Protein AF-J2X2H7-F1 (afdb_monomer)

Mean predicted aligned error: 9.41 Å

Sequence (103 aa):
MRLINRHPDRPSRLLLVILPFALVLFAYFMGSAERLADNPNDKLLPSAVQMTDAVKRLAFVADTRTGEYLLWQDSASSLRRLAIGLGISALAGLCLGMAAGTL

Radius of gyration: 24.83 Å; Cα contacts (8 Å, |Δi|>4): 41; chains: 1; bounding box: 60×42×56 Å

Foldseek 3Di:
DDPVPDDDDPVRVVCVVCVVVVVVVVVLVVVLVVVCVVPVPDPPRHDPVRVVVVCCCQAPNQDPVPRHRNVVVVVVVVVVVVCVVVVVVVVVCVVVCVVVVVD

Nearest PDB structures (foldseek):
  7aor-assembly1_u  TM=3.509E-01  e=9.755E+00  Trypanosoma cruzi strain CL Brener

Secondary structure (DSSP, 8-state):
--GGG-PPPHHHHHHHHHHHHHHHHHHHHHHHHHHHHH-TT-SSS--HHHHHHHHHHHHHS--TTT---HHHHHHHHHHHHHHHHHHHHHHHHHHHHHHHT--

pLDDT: mean 86.58, std 8.46, range [52.28, 97.75]

Solvent-accessible surface area (backbone atoms only — not comparable to full-atom values): 5942 Å² total; per-residue (Å²): 132,67,76,90,78,60,80,66,52,78,68,57,43,52,49,63,67,47,44,63,57,51,51,52,52,51,53,48,54,53,56,19,52,56,49,38,72,78,33,81,82,49,79,88,52,56,49,74,65,58,50,53,53,52,48,45,50,35,60,74,35,55,38,94,89,77,63,45,37,55,47,59,51,53,50,51,53,51,50,51,53,50,51,50,53,50,48,52,52,51,51,51,50,50,55,50,29,48,74,69,67,80,95

Structure (mmCIF, N/CA/C/O backbone):
data_AF-J2X2H7-F1
#
_entry.id   AF-J2X2H7-F1
#
loop_
_atom_site.group_PDB
_atom_site.id
_atom_site.type_symbol
_atom_site.label_atom_id
_atom_site.label_alt_id
_atom_site.label_comp_id
_atom_site.label_asym_id
_atom_site.label_entity_id
_atom_site.label_seq_id
_atom_site.pdbx_PDB_ins_code
_atom_site.Cartn_x
_atom_site.Cartn_y
_atom_site.Cartn_z
_atom_site.occupancy
_atom_site.B_iso_or_equiv
_atom_site.auth_seq_id
_atom_site.auth_comp_id
_atom_site.auth_asym_id
_atom_site.auth_atom_id
_atom_site.pdbx_PDB_model_num
ATOM 1 N N . MET A 1 1 ? 38.590 17.987 -12.689 1.00 52.28 1 MET A N 1
ATOM 2 C CA . MET A 1 1 ? 37.528 18.591 -11.845 1.00 52.28 1 MET A CA 1
ATOM 3 C C . MET A 1 1 ? 36.753 17.465 -11.162 1.00 52.28 1 MET A C 1
ATOM 5 O O . MET A 1 1 ? 36.420 16.508 -11.845 1.00 52.28 1 MET A O 1
A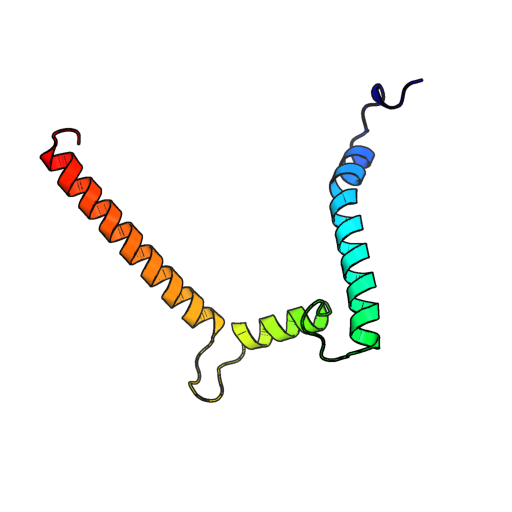TOM 9 N N . ARG A 1 2 ? 36.545 17.504 -9.834 1.00 71.38 2 ARG A N 1
ATOM 10 C CA . ARG A 1 2 ? 35.924 16.396 -9.070 1.00 71.38 2 ARG A CA 1
ATOM 11 C C . ARG A 1 2 ? 34.407 16.370 -9.308 1.00 71.38 2 ARG A C 1
ATOM 13 O O . ARG A 1 2 ? 33.775 17.418 -9.213 1.00 71.38 2 ARG A O 1
ATOM 20 N N . LEU A 1 3 ? 33.835 15.185 -9.552 1.00 68.31 3 LEU A N 1
ATOM 21 C CA . LEU A 1 3 ? 32.391 14.985 -9.787 1.00 68.31 3 LEU A CA 1
ATOM 22 C C . LEU A 1 3 ? 31.526 15.548 -8.641 1.00 68.31 3 LEU A C 1
ATOM 24 O O . LEU A 1 3 ? 30.425 16.029 -8.865 1.00 68.31 3 LEU A O 1
ATOM 28 N N . ILE A 1 4 ? 32.083 15.566 -7.427 1.00 73.81 4 ILE A N 1
ATOM 29 C CA . ILE A 1 4 ? 31.433 16.041 -6.201 1.00 73.81 4 ILE A CA 1
ATOM 30 C C . ILE A 1 4 ? 31.150 17.553 -6.171 1.00 73.81 4 ILE A C 1
ATOM 32 O O . ILE A 1 4 ? 30.286 17.987 -5.421 1.00 73.81 4 ILE A O 1
ATOM 36 N N . ASN A 1 5 ? 31.835 18.351 -7.003 1.00 75.00 5 ASN A N 1
ATOM 37 C CA . ASN A 1 5 ? 31.631 19.805 -7.086 1.00 75.00 5 ASN A CA 1
ATOM 38 C C . ASN A 1 5 ? 30.649 20.205 -8.201 1.00 75.00 5 ASN A C 1
ATOM 40 O O . ASN A 1 5 ? 30.493 21.393 -8.486 1.00 75.00 5 ASN A O 1
ATOM 44 N N . ARG A 1 6 ? 30.026 19.238 -8.890 1.00 75.50 6 ARG A N 1
ATOM 45 C CA . ARG A 1 6 ? 29.090 19.517 -9.980 1.00 75.50 6 ARG A CA 1
ATOM 46 C C . ARG A 1 6 ? 27.665 19.419 -9.456 1.00 75.50 6 ARG A C 1
ATOM 48 O O . ARG A 1 6 ? 27.171 18.331 -9.181 1.00 75.50 6 ARG A O 1
ATOM 55 N N . HIS A 1 7 ? 27.006 20.565 -9.327 1.00 74.44 7 HIS A N 1
ATOM 56 C CA . HIS A 1 7 ? 25.585 20.594 -9.015 1.00 74.44 7 HIS A CA 1
ATOM 57 C C . HIS A 1 7 ? 24.782 20.193 -10.256 1.00 74.44 7 HIS A C 1
ATOM 59 O O . HIS A 1 7 ? 24.963 20.814 -11.306 1.00 74.44 7 HIS A O 1
ATOM 65 N N . PRO A 1 8 ? 23.923 19.165 -10.159 1.00 73.50 8 PRO A N 1
ATOM 66 C CA . PRO A 1 8 ? 23.072 18.781 -11.266 1.00 73.50 8 PRO A CA 1
ATOM 67 C C . PRO A 1 8 ? 22.063 19.900 -11.551 1.00 73.50 8 PRO A C 1
ATOM 69 O O . PRO A 1 8 ? 21.345 20.375 -10.666 1.00 73.50 8 PRO A O 1
ATOM 72 N N . ASP A 1 9 ? 22.037 20.332 -12.804 1.00 81.12 9 ASP A N 1
ATOM 73 C CA . ASP A 1 9 ? 20.979 21.124 -13.415 1.00 81.12 9 ASP A CA 1
ATOM 74 C C . ASP A 1 9 ? 19.595 20.459 -13.231 1.00 81.12 9 ASP A C 1
ATOM 76 O O . ASP A 1 9 ? 19.470 19.272 -12.929 1.00 81.12 9 ASP A O 1
ATOM 80 N N . ARG A 1 10 ? 18.510 21.237 -13.361 1.00 80.00 10 ARG A N 1
ATOM 81 C CA . ARG A 1 10 ? 17.139 20.752 -13.094 1.00 80.00 10 ARG A CA 1
ATOM 82 C C . ARG A 1 10 ? 16.793 19.412 -13.782 1.00 80.00 10 ARG A C 1
ATOM 84 O O . ARG A 1 10 ? 16.217 18.572 -13.085 1.00 80.00 10 ARG A O 1
ATOM 91 N N . PRO A 1 11 ? 17.126 19.170 -15.069 1.00 83.56 11 PRO A N 1
ATOM 92 C CA . PRO A 1 11 ? 16.817 17.891 -15.702 1.00 83.56 11 PRO A CA 1
ATOM 93 C C . PRO A 1 11 ? 17.738 16.758 -15.231 1.00 83.56 11 PRO A C 1
ATOM 95 O O . PRO A 1 11 ? 17.238 15.665 -14.966 1.00 83.56 11 PRO A O 1
ATOM 98 N N . SER A 1 12 ? 19.041 16.994 -15.034 1.00 84.56 12 SER A N 1
ATOM 99 C CA . SER A 1 12 ? 19.943 15.951 -14.519 1.00 84.56 12 SER A CA 1
ATOM 100 C C . SER A 1 12 ? 19.608 15.544 -13.079 1.00 84.56 12 SER A C 1
ATOM 102 O O . SER A 1 12 ? 19.701 14.367 -12.731 1.00 84.56 12 SER A O 1
ATOM 104 N N . ARG A 1 13 ? 19.105 16.475 -12.259 1.00 85.12 13 ARG A N 1
ATOM 105 C CA . ARG A 1 13 ? 18.604 16.172 -10.911 1.00 85.12 13 ARG A CA 1
ATOM 106 C C . ARG A 1 13 ? 17.363 15.278 -10.937 1.00 85.12 13 ARG A C 1
ATOM 108 O O . ARG A 1 13 ? 17.290 14.338 -10.154 1.00 85.12 13 ARG A O 1
ATOM 115 N N . LEU A 1 14 ? 16.400 15.557 -11.819 1.00 88.81 14 LEU A N 1
ATOM 116 C CA . LEU A 1 14 ? 15.213 14.708 -11.987 1.00 88.81 14 LEU A CA 1
ATOM 117 C C . LEU A 1 14 ? 15.596 13.305 -12.463 1.00 88.81 14 LEU A C 1
ATOM 119 O O . LEU A 1 14 ? 15.095 12.322 -11.923 1.00 88.81 14 LEU A O 1
ATOM 123 N N . LEU A 1 15 ? 16.526 13.214 -13.417 1.00 90.31 15 L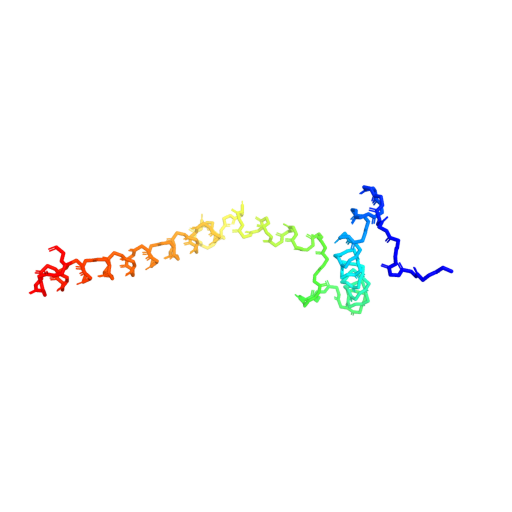EU A N 1
ATOM 124 C CA . LEU A 1 15 ? 17.025 11.937 -13.923 1.00 90.31 15 LEU A CA 1
ATOM 125 C C . LEU A 1 15 ? 17.639 11.109 -12.787 1.00 90.31 15 LEU A C 1
ATOM 127 O O . LEU A 1 15 ? 17.257 9.959 -12.609 1.00 90.31 15 LEU A O 1
ATOM 131 N N . LEU A 1 16 ? 18.500 11.708 -11.958 1.00 89.25 16 LEU A N 1
ATOM 132 C CA . LEU A 1 16 ? 19.114 11.032 -10.807 1.00 89.25 16 LEU A CA 1
ATOM 133 C C . LEU A 1 16 ? 18.095 10.555 -9.760 1.00 89.25 16 LEU A C 1
ATOM 135 O O . LEU A 1 16 ? 18.300 9.507 -9.156 1.00 89.25 16 LEU A O 1
ATOM 139 N N . VAL A 1 17 ? 16.999 11.293 -9.555 1.00 90.38 17 VAL A N 1
ATOM 140 C CA . VAL A 1 17 ? 15.920 10.897 -8.631 1.00 90.38 17 VAL A CA 1
ATOM 141 C C . VAL A 1 17 ? 15.105 9.727 -9.183 1.00 90.38 17 VAL A C 1
ATOM 143 O O . VAL A 1 17 ? 14.729 8.838 -8.425 1.00 90.38 17 VAL A O 1
ATOM 146 N N . ILE A 1 18 ? 14.835 9.710 -10.490 1.00 94.69 18 ILE A N 1
ATOM 147 C CA . ILE A 1 18 ? 14.038 8.655 -11.136 1.00 94.69 18 ILE A CA 1
ATOM 148 C C . ILE A 1 18 ? 14.874 7.389 -11.371 1.00 94.69 18 ILE A C 1
ATOM 150 O O . ILE A 1 18 ? 14.339 6.282 -11.314 1.00 94.69 18 ILE A O 1
ATOM 154 N N . LEU A 1 19 ? 16.183 7.536 -11.588 1.00 93.50 19 LEU A N 1
ATOM 155 C CA . LEU A 1 19 ? 17.121 6.452 -11.880 1.00 93.50 19 LEU A CA 1
ATOM 156 C C . LEU A 1 19 ? 16.973 5.215 -10.968 1.00 93.50 19 LEU A C 1
ATOM 158 O O . LEU A 1 19 ? 16.836 4.124 -11.518 1.00 93.50 19 LEU A O 1
ATOM 162 N N . PRO A 1 20 ? 16.963 5.316 -9.619 1.00 94.50 20 PRO A N 1
ATOM 163 C CA . PRO A 1 20 ? 16.835 4.133 -8.766 1.00 94.50 20 PRO A CA 1
ATOM 164 C C . PRO A 1 20 ? 15.511 3.390 -8.985 1.00 94.50 20 PRO A C 1
ATOM 166 O O . PRO A 1 20 ? 15.499 2.163 -9.023 1.00 94.50 20 PRO A O 1
ATOM 169 N N . PHE A 1 21 ? 14.408 4.111 -9.197 1.00 95.50 21 PHE A N 1
ATOM 170 C CA . PHE A 1 21 ? 13.107 3.499 -9.475 1.00 95.50 21 PHE A CA 1
ATOM 171 C C . PHE A 1 21 ? 13.089 2.818 -10.841 1.00 95.50 21 PHE A C 1
ATOM 173 O O . PHE A 1 21 ? 12.590 1.702 -10.960 1.00 95.50 21 PHE A O 1
ATOM 180 N N . ALA A 1 22 ? 13.673 3.457 -11.858 1.00 94.38 22 ALA A N 1
ATOM 181 C CA . ALA A 1 22 ? 13.792 2.877 -13.190 1.00 94.38 22 ALA A CA 1
ATOM 182 C C . ALA A 1 22 ? 14.641 1.597 -13.177 1.00 94.38 22 ALA A C 1
ATOM 184 O O . ALA A 1 22 ? 14.259 0.613 -13.805 1.00 94.38 22 ALA A O 1
ATOM 185 N N . LEU A 1 23 ? 15.748 1.579 -12.425 1.00 94.62 23 LEU A N 1
ATOM 186 C CA . LEU A 1 23 ? 16.597 0.394 -12.269 1.00 94.62 23 LEU A CA 1
ATOM 187 C C . LEU A 1 23 ? 15.856 -0.760 -11.587 1.00 94.62 23 LEU A C 1
ATOM 189 O O . LEU A 1 23 ? 15.914 -1.889 -12.071 1.00 94.62 23 LEU A O 1
ATOM 193 N N . VAL A 1 24 ? 15.131 -0.485 -10.498 1.00 94.75 24 VAL A N 1
ATOM 194 C CA . VAL A 1 24 ? 14.319 -1.504 -9.811 1.00 94.75 24 VAL A CA 1
ATOM 195 C C . VAL A 1 24 ? 13.220 -2.034 -10.730 1.00 94.75 24 VAL A C 1
ATOM 197 O O . VAL A 1 24 ? 13.017 -3.243 -10.813 1.00 94.75 24 VAL A O 1
ATOM 200 N N . LEU A 1 25 ? 12.538 -1.146 -11.455 1.00 91.56 25 LEU A N 1
ATOM 201 C CA . LEU A 1 25 ? 11.479 -1.526 -12.386 1.00 91.56 25 LEU A CA 1
ATOM 202 C C . LEU A 1 25 ? 12.019 -2.382 -13.540 1.00 91.56 25 LEU A C 1
ATOM 204 O O . LEU A 1 25 ? 11.404 -3.378 -13.915 1.00 91.56 25 LEU A O 1
ATOM 208 N N . PHE A 1 26 ? 13.189 -2.028 -14.070 1.00 92.44 26 PHE A N 1
ATOM 209 C CA . PHE A 1 26 ? 13.864 -2.804 -15.103 1.00 92.44 26 PHE A CA 1
ATOM 210 C C . PHE A 1 26 ? 14.246 -4.201 -14.598 1.00 92.44 26 PHE A C 1
ATOM 212 O O . PHE A 1 26 ? 13.930 -5.194 -15.251 1.00 92.44 26 PHE A O 1
ATOM 219 N N . ALA A 1 27 ? 14.850 -4.294 -13.408 1.00 91.94 27 ALA A N 1
ATOM 220 C CA . ALA A 1 27 ? 15.184 -5.575 -12.786 1.00 91.94 27 ALA A CA 1
ATOM 221 C C . ALA A 1 27 ? 13.936 -6.445 -12.548 1.00 91.94 27 ALA A C 1
ATOM 223 O O . ALA A 1 27 ? 13.968 -7.651 -12.794 1.00 91.94 27 ALA A O 1
ATOM 224 N N . TYR A 1 28 ? 12.823 -5.834 -12.128 1.00 91.44 28 TYR A N 1
ATOM 225 C CA . TYR A 1 28 ? 11.546 -6.521 -11.942 1.00 91.44 28 TYR A CA 1
ATOM 226 C C . TYR A 1 28 ? 11.012 -7.118 -13.245 1.00 91.44 28 TYR A C 1
ATOM 228 O O . TYR A 1 28 ? 10.682 -8.301 -13.280 1.00 91.44 28 TYR A O 1
ATOM 236 N N . PHE A 1 29 ? 10.937 -6.324 -14.319 1.00 87.56 29 PHE A N 1
ATOM 237 C CA . PHE A 1 29 ? 10.409 -6.810 -15.594 1.00 87.56 29 PHE A CA 1
ATOM 238 C C . PHE A 1 29 ? 11.302 -7.873 -16.226 1.00 87.56 29 PHE A C 1
ATOM 240 O O . PHE A 1 29 ? 10.775 -8.840 -16.771 1.00 87.56 29 PHE A O 1
ATOM 247 N N . MET A 1 30 ? 12.625 -7.732 -16.108 1.00 89.31 30 MET A N 1
ATOM 248 C CA . MET A 1 30 ? 13.562 -8.742 -16.598 1.00 89.31 30 MET A CA 1
ATOM 249 C C . MET A 1 30 ? 13.368 -10.074 -15.858 1.00 89.31 30 MET A C 1
ATOM 251 O O . MET A 1 30 ? 13.149 -11.103 -16.491 1.00 89.31 30 MET A O 1
ATOM 255 N N . GLY A 1 31 ? 13.340 -10.046 -14.520 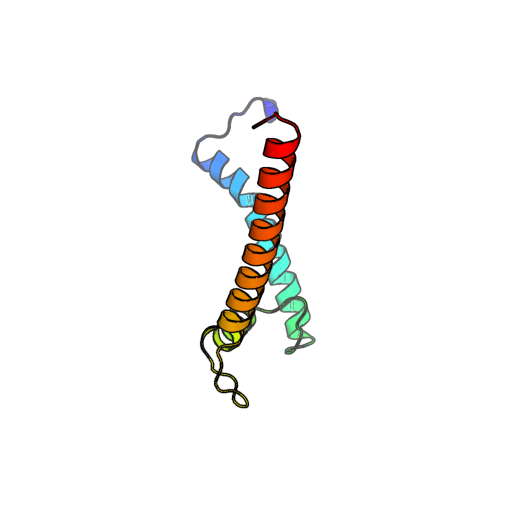1.00 85.69 31 GLY A N 1
ATOM 256 C CA . GLY A 1 31 ? 13.123 -11.251 -13.715 1.00 85.69 31 GLY A CA 1
ATOM 257 C C . GLY A 1 31 ? 11.720 -11.848 -13.872 1.00 85.69 31 GLY A C 1
ATOM 258 O O . GLY A 1 31 ? 11.561 -13.066 -13.859 1.00 85.69 31 GLY A O 1
ATOM 259 N N . SER A 1 32 ? 10.693 -11.012 -14.050 1.00 88.31 32 SER A N 1
ATOM 260 C CA . SER A 1 32 ? 9.328 -11.465 -14.338 1.00 88.31 32 SER A CA 1
ATOM 261 C C . SER A 1 32 ? 9.260 -12.189 -15.681 1.00 88.31 32 SER A C 1
ATOM 263 O O . SER A 1 32 ? 8.699 -13.278 -15.740 1.00 88.31 32 SER A O 1
ATOM 265 N N . ALA A 1 33 ? 9.875 -11.644 -16.736 1.00 84.38 33 ALA A N 1
ATOM 266 C CA . ALA A 1 33 ? 9.870 -12.254 -18.064 1.00 84.38 33 ALA A CA 1
ATOM 267 C C . ALA A 1 33 ? 10.550 -13.631 -18.080 1.00 84.38 33 ALA A C 1
ATOM 269 O O . ALA A 1 33 ? 9.998 -14.564 -18.659 1.00 84.38 33 ALA A O 1
ATOM 270 N N . GLU A 1 34 ? 11.696 -13.776 -17.406 1.00 87.00 34 GLU A N 1
ATOM 271 C CA . GLU A 1 34 ? 12.385 -15.069 -17.283 1.00 87.00 34 GLU A CA 1
ATOM 272 C C . GLU A 1 34 ? 11.518 -16.101 -16.553 1.00 87.00 34 GLU A C 1
ATOM 274 O O . GLU A 1 34 ? 11.271 -17.191 -17.067 1.00 87.00 34 GLU A O 1
ATOM 279 N N . ARG A 1 35 ? 10.963 -15.740 -15.389 1.00 85.62 35 ARG A N 1
ATOM 280 C CA . ARG A 1 35 ? 10.120 -16.663 -14.614 1.00 85.62 35 ARG A CA 1
ATOM 281 C C . ARG A 1 35 ? 8.829 -17.034 -15.329 1.00 85.62 35 ARG A C 1
ATOM 283 O O . ARG A 1 35 ? 8.369 -18.164 -15.199 1.00 85.62 35 ARG A O 1
ATOM 290 N N . LEU A 1 36 ? 8.237 -16.095 -16.060 1.00 84.00 36 LEU A N 1
ATOM 291 C CA . LEU A 1 36 ? 6.987 -16.323 -16.773 1.00 84.00 36 LEU A CA 1
ATOM 292 C C . LEU A 1 36 ? 7.190 -17.155 -18.046 1.00 84.00 36 LEU A C 1
ATOM 294 O O . LEU A 1 36 ? 6.275 -17.875 -18.442 1.00 84.00 36 LEU A O 1
ATOM 298 N N . ALA A 1 37 ? 8.378 -17.083 -18.659 1.00 80.69 37 ALA A N 1
ATOM 299 C CA . ALA A 1 37 ? 8.766 -17.960 -19.761 1.00 80.69 37 ALA A CA 1
ATOM 300 C C . ALA A 1 37 ? 8.874 -19.424 -19.303 1.00 80.69 37 ALA A C 1
ATOM 302 O O . ALA A 1 37 ? 8.388 -20.314 -20.001 1.00 80.69 37 ALA A O 1
ATOM 303 N N . ASP A 1 38 ? 9.435 -19.658 -18.113 1.00 83.62 38 ASP A N 1
ATOM 304 C CA . ASP A 1 38 ? 9.543 -20.999 -17.527 1.00 83.62 38 ASP A CA 1
ATOM 305 C C . ASP A 1 38 ? 8.219 -21.486 -16.915 1.00 83.62 38 ASP A C 1
ATOM 307 O O . ASP A 1 38 ? 7.886 -22.672 -16.980 1.00 83.62 38 ASP A O 1
ATOM 311 N N . ASN A 1 39 ? 7.443 -20.584 -16.309 1.00 83.62 39 ASN A N 1
ATOM 312 C CA . ASN A 1 39 ? 6.163 -20.894 -15.685 1.00 83.62 39 ASN A CA 1
ATOM 313 C C . ASN A 1 39 ? 5.132 -19.771 -15.910 1.00 83.62 39 ASN A C 1
ATOM 315 O O . ASN A 1 39 ? 5.077 -18.806 -15.141 1.00 83.62 39 ASN A O 1
ATOM 319 N N . PRO A 1 40 ? 4.217 -19.935 -16.882 1.00 77.50 40 PRO A N 1
ATOM 320 C CA . PRO A 1 40 ? 3.196 -18.933 -17.199 1.00 77.50 40 PRO A CA 1
ATOM 321 C C . PRO A 1 40 ? 2.248 -18.593 -16.037 1.00 77.50 40 PRO A C 1
ATOM 323 O O . PRO A 1 40 ? 1.622 -17.533 -16.033 1.00 77.50 40 PRO A O 1
ATOM 326 N N . ASN A 1 41 ? 2.135 -19.484 -15.046 1.00 75.31 41 ASN A N 1
ATOM 327 C CA . ASN A 1 41 ? 1.280 -19.323 -13.869 1.00 75.31 41 ASN A CA 1
ATOM 328 C C . ASN A 1 41 ? 2.065 -18.905 -12.611 1.00 75.31 41 ASN A C 1
ATOM 330 O O . ASN A 1 41 ? 1.572 -19.078 -11.492 1.00 75.31 41 ASN A O 1
ATOM 334 N N . ASP A 1 42 ? 3.283 -18.377 -12.763 1.00 79.19 42 ASP A N 1
ATOM 335 C CA . ASP A 1 42 ? 4.071 -17.903 -11.628 1.00 79.19 42 ASP A CA 1
ATOM 336 C C . ASP A 1 42 ? 3.420 -16.679 -10.958 1.00 79.19 42 ASP A C 1
ATOM 338 O O . ASP A 1 42 ? 3.115 -15.665 -11.587 1.00 79.19 42 ASP A O 1
ATOM 342 N N . LYS A 1 43 ? 3.207 -16.782 -9.642 1.00 72.25 43 LYS A N 1
ATOM 343 C CA . LYS A 1 43 ? 2.567 -15.753 -8.813 1.00 72.25 43 LYS A CA 1
ATOM 344 C C . LYS A 1 43 ? 3.574 -14.850 -8.090 1.00 72.25 43 LYS A C 1
ATOM 346 O O . LYS A 1 43 ? 3.162 -13.863 -7.485 1.00 72.25 43 LYS A O 1
ATOM 351 N N . LEU A 1 44 ? 4.867 -15.183 -8.111 1.00 78.88 44 LEU A N 1
ATOM 352 C CA . LEU A 1 44 ? 5.913 -14.469 -7.369 1.00 78.88 44 LEU A CA 1
ATOM 353 C C . LEU A 1 44 ? 6.328 -13.165 -8.059 1.00 78.88 44 LEU A C 1
ATOM 355 O O . LEU A 1 44 ? 6.457 -12.141 -7.392 1.00 78.88 44 LEU A O 1
ATOM 359 N N . LEU A 1 45 ? 6.496 -13.187 -9.384 1.00 83.12 45 LEU A N 1
ATOM 360 C CA . LEU A 1 45 ? 6.791 -12.004 -10.203 1.00 83.12 45 LEU A CA 1
ATOM 361 C C . LEU A 1 45 ? 5.759 -11.883 -11.335 1.00 83.12 45 LEU A C 1
ATOM 363 O O . LEU A 1 45 ? 6.091 -12.133 -12.495 1.00 83.12 45 LEU A O 1
ATOM 367 N N . PRO A 1 46 ? 4.498 -11.546 -11.009 1.00 83.00 46 PRO A N 1
ATOM 368 C CA . PRO A 1 46 ? 3.438 -11.472 -12.004 1.00 83.00 46 PRO A CA 1
ATOM 369 C C . PRO A 1 46 ? 3.704 -10.349 -13.010 1.00 83.00 46 PRO A C 1
ATOM 371 O O . PRO A 1 46 ? 4.227 -9.293 -12.672 1.00 83.00 46 PRO A O 1
ATOM 374 N N . SER A 1 47 ? 3.284 -10.543 -14.253 1.00 85.81 47 SER A N 1
ATOM 375 C CA . SER A 1 47 ? 3.312 -9.477 -15.257 1.00 85.81 47 SER A CA 1
ATOM 376 C C . SER A 1 47 ? 2.344 -8.337 -14.912 1.00 85.81 47 SER A C 1
ATOM 378 O O . SER A 1 47 ? 1.371 -8.512 -14.171 1.00 85.81 47 SER A O 1
ATOM 380 N N . ALA A 1 48 ? 2.547 -7.169 -15.530 1.00 84.06 48 ALA A N 1
ATOM 381 C CA . ALA A 1 48 ? 1.644 -6.027 -15.379 1.00 84.06 48 ALA A CA 1
ATOM 382 C C . ALA A 1 48 ? 0.184 -6.375 -15.737 1.00 84.06 48 ALA A C 1
ATOM 384 O O . ALA A 1 48 ? -0.740 -5.945 -15.049 1.00 84.06 48 ALA A O 1
ATOM 385 N N . VAL A 1 49 ? -0.032 -7.204 -16.767 1.00 84.62 49 VAL A N 1
ATOM 386 C CA . VAL A 1 49 ? -1.373 -7.661 -17.170 1.00 84.62 49 VAL A CA 1
ATOM 387 C C . VAL A 1 49 ? -1.996 -8.525 -16.073 1.00 84.62 49 VAL A C 1
ATOM 389 O O . VAL A 1 49 ? -3.097 -8.224 -15.613 1.00 84.62 49 VAL A O 1
ATOM 392 N N . GLN A 1 50 ? -1.261 -9.521 -15.569 1.00 82.69 50 GLN A N 1
ATOM 393 C CA . GLN A 1 50 ? -1.725 -10.390 -14.480 1.00 82.69 50 GLN A CA 1
ATOM 394 C C . GLN A 1 50 ? -2.049 -9.601 -13.204 1.00 82.69 50 GLN A C 1
ATOM 396 O O . GLN A 1 50 ? -3.041 -9.897 -12.535 1.00 82.69 50 GLN A O 1
ATOM 401 N N . MET A 1 51 ? -1.259 -8.571 -12.885 1.00 85.31 51 MET A N 1
ATOM 402 C CA . MET A 1 51 ? -1.558 -7.650 -11.786 1.00 85.31 51 MET A CA 1
ATOM 403 C C . MET A 1 51 ? -2.876 -6.905 -12.023 1.00 85.31 51 MET A C 1
ATOM 405 O O . MET A 1 51 ? -3.733 -6.887 -11.137 1.00 85.31 51 MET A O 1
ATOM 409 N N . THR A 1 52 ? -3.077 -6.325 -13.212 1.00 85.00 52 THR A N 1
ATOM 410 C CA . THR A 1 52 ? -4.322 -5.602 -13.520 1.00 85.00 52 THR A CA 1
ATOM 411 C C . THR A 1 52 ? -5.552 -6.506 -13.509 1.00 85.00 52 THR A C 1
ATOM 413 O O . THR A 1 52 ? -6.594 -6.102 -12.993 1.00 85.00 52 THR A O 1
ATOM 416 N N . ASP A 1 53 ? -5.441 -7.738 -14.001 1.00 85.56 53 ASP A N 1
ATOM 417 C CA . ASP A 1 53 ? -6.544 -8.700 -13.992 1.00 85.56 53 ASP A CA 1
ATOM 418 C C . ASP A 1 53 ? -6.871 -9.184 -12.578 1.00 85.56 53 ASP A C 1
ATOM 420 O O . ASP A 1 53 ? -8.045 -9.318 -12.223 1.00 85.56 53 ASP A O 1
ATOM 424 N N . ALA A 1 54 ? -5.856 -9.380 -11.731 1.00 85.12 54 ALA A N 1
ATOM 425 C CA . ALA A 1 54 ? -6.065 -9.695 -10.322 1.00 85.12 54 ALA A CA 1
ATOM 426 C C . ALA A 1 54 ? -6.820 -8.570 -9.599 1.00 85.12 54 ALA A C 1
ATOM 428 O O . ALA A 1 54 ? -7.785 -8.850 -8.885 1.00 85.12 54 ALA A O 1
ATOM 429 N N . VAL A 1 55 ? -6.431 -7.310 -9.827 1.00 84.69 55 VAL A N 1
ATOM 430 C CA . VAL A 1 55 ? -7.129 -6.140 -9.269 1.00 84.69 55 VAL A CA 1
ATOM 431 C C . VAL A 1 55 ? -8.565 -6.078 -9.776 1.00 84.69 55 VAL A C 1
ATOM 433 O O . VAL A 1 55 ? -9.481 -5.933 -8.970 1.00 84.69 55 VAL A O 1
ATOM 436 N N . LYS A 1 56 ? -8.788 -6.244 -11.086 1.00 84.38 56 LYS A N 1
ATOM 437 C CA . LYS A 1 56 ? -10.142 -6.245 -11.656 1.00 84.38 56 LYS A CA 1
ATOM 438 C C . LYS A 1 56 ? -11.028 -7.303 -11.013 1.00 84.38 56 LYS A C 1
ATOM 440 O O . LYS A 1 56 ? -12.148 -6.993 -10.617 1.00 84.38 56 LYS A O 1
ATOM 445 N N . ARG A 1 57 ? -10.509 -8.523 -10.861 1.00 84.56 57 ARG A N 1
ATOM 446 C CA . ARG A 1 57 ? -11.241 -9.631 -10.244 1.00 84.56 57 ARG A CA 1
ATOM 447 C C . ARG A 1 57 ? -11.576 -9.358 -8.778 1.00 84.56 57 ARG A C 1
ATOM 449 O O . ARG A 1 57 ? -12.675 -9.672 -8.354 1.00 84.56 57 ARG A O 1
ATOM 456 N N . LEU A 1 58 ? -10.654 -8.787 -8.004 1.00 82.94 58 LEU A N 1
ATOM 457 C CA . LEU A 1 58 ? -10.895 -8.536 -6.579 1.00 82.94 58 LEU A CA 1
ATOM 458 C C . LEU A 1 58 ? -11.816 -7.333 -6.325 1.00 82.94 58 LEU A C 1
ATOM 460 O O . LEU A 1 58 ? -12.580 -7.333 -5.361 1.00 82.94 58 LEU A O 1
ATOM 464 N N . ALA A 1 59 ? -11.688 -6.293 -7.151 1.00 79.31 59 ALA A N 1
ATOM 465 C CA . ALA A 1 59 ? -12.332 -5.002 -6.935 1.00 79.31 59 ALA A CA 1
ATOM 466 C C . ALA A 1 59 ? -13.700 -4.880 -7.616 1.00 79.31 59 ALA A C 1
ATOM 468 O O . ALA A 1 59 ? -14.599 -4.255 -7.057 1.00 79.31 59 ALA A O 1
ATOM 469 N N . PHE A 1 60 ? -13.851 -5.451 -8.815 1.00 80.69 60 PHE A N 1
ATOM 470 C CA . PHE A 1 60 ? -14.983 -5.178 -9.709 1.00 80.69 60 PHE A CA 1
ATOM 471 C C . PHE A 1 60 ? -15.736 -6.431 -10.164 1.00 80.69 60 PHE A C 1
ATOM 473 O O . PHE A 1 60 ? -16.702 -6.308 -10.913 1.00 80.69 60 PHE A O 1
ATOM 480 N N . VAL A 1 61 ? -15.330 -7.626 -9.731 1.00 78.88 61 VAL A N 1
ATOM 481 C CA . VAL A 1 61 ? -16.072 -8.864 -9.995 1.00 78.88 61 VAL A CA 1
ATOM 482 C C . VAL A 1 61 ? -16.669 -9.354 -8.683 1.00 78.88 61 VAL A C 1
ATOM 484 O O . VAL A 1 61 ? -15.949 -9.579 -7.712 1.00 78.88 61 VAL A O 1
ATOM 487 N N . ALA A 1 62 ? -17.993 -9.490 -8.659 1.00 78.75 62 ALA A N 1
ATOM 488 C CA . ALA A 1 62 ? -18.704 -10.085 -7.540 1.00 78.75 62 ALA A CA 1
ATOM 489 C C . ALA A 1 62 ? -18.368 -11.580 -7.437 1.00 78.75 62 ALA A C 1
ATOM 491 O O . ALA A 1 62 ? -18.314 -12.286 -8.451 1.00 78.75 62 ALA A O 1
ATOM 492 N N . ASP A 1 63 ? -18.140 -12.063 -6.219 1.00 78.38 63 ASP A N 1
ATOM 493 C CA . ASP A 1 63 ? -17.897 -13.477 -5.961 1.00 78.38 63 ASP A CA 1
ATOM 494 C C . ASP A 1 63 ? -19.110 -14.313 -6.401 1.00 78.38 63 ASP A C 1
ATOM 496 O O . ASP A 1 63 ? -20.259 -13.964 -6.139 1.00 78.38 63 ASP A O 1
ATOM 500 N N . THR A 1 64 ? -18.876 -15.431 -7.085 1.00 74.00 64 THR A N 1
ATOM 501 C CA . THR A 1 64 ? -19.953 -16.263 -7.651 1.00 74.00 64 THR A CA 1
ATOM 502 C C . THR A 1 64 ? -20.765 -17.003 -6.590 1.00 74.00 64 THR A C 1
ATOM 504 O O . THR A 1 64 ? -21.877 -17.445 -6.878 1.00 74.00 64 THR A O 1
ATOM 507 N N . ARG A 1 65 ? -20.233 -17.149 -5.372 1.00 78.94 65 ARG A N 1
ATOM 508 C CA . ARG A 1 65 ? -20.882 -17.840 -4.256 1.00 78.94 65 ARG A CA 1
ATOM 509 C C . ARG A 1 65 ? -21.658 -16.890 -3.348 1.00 78.94 65 ARG A C 1
ATOM 511 O O . ARG A 1 65 ? -22.696 -17.294 -2.830 1.00 78.94 65 ARG A O 1
ATOM 518 N N . THR A 1 66 ? -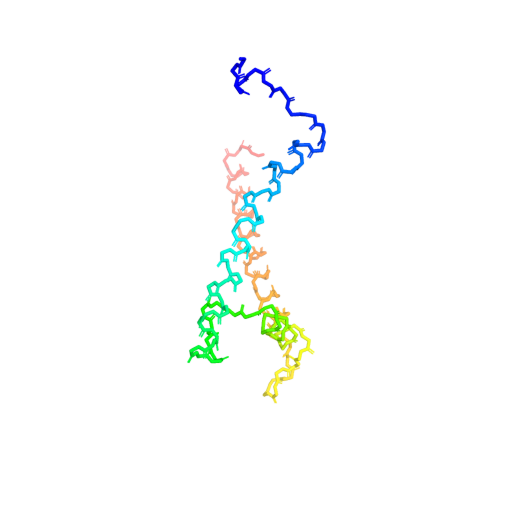21.162 -15.675 -3.121 1.00 79.25 66 THR A N 1
ATOM 519 C CA . THR A 1 66 ? -21.789 -14.713 -2.190 1.00 79.25 66 THR A CA 1
ATOM 520 C C . THR A 1 66 ? -22.402 -13.499 -2.882 1.00 79.25 66 THR A C 1
ATOM 522 O O . THR A 1 66 ? -23.267 -12.848 -2.306 1.00 79.25 66 THR A O 1
ATOM 525 N N . GLY A 1 67 ? -21.999 -13.201 -4.119 1.00 79.75 67 GLY A N 1
ATOM 526 C CA . GLY A 1 67 ? -22.398 -11.991 -4.839 1.00 79.75 67 GLY A CA 1
ATOM 527 C C . GLY A 1 67 ? -21.684 -10.727 -4.354 1.00 7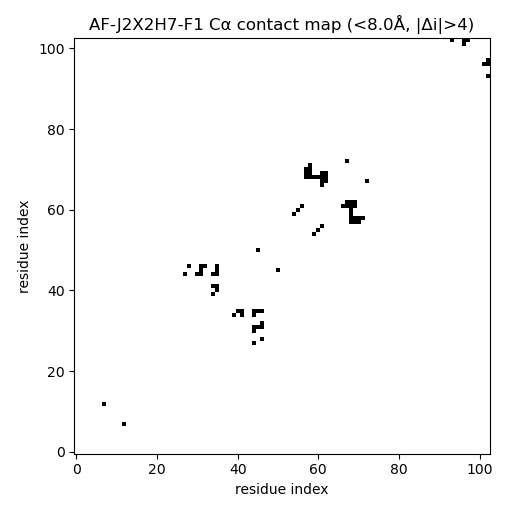9.75 67 GLY A C 1
ATOM 528 O O . GLY A 1 67 ? -22.041 -9.626 -4.769 1.00 79.75 67 GLY A O 1
ATOM 529 N N . GLU A 1 68 ? -20.687 -10.857 -3.477 1.00 82.56 68 GLU A N 1
ATOM 530 C CA . GLU A 1 68 ? -20.047 -9.719 -2.822 1.00 82.56 68 GLU A CA 1
ATOM 531 C C . GLU A 1 68 ? -18.707 -9.353 -3.470 1.00 82.56 68 GLU A C 1
ATOM 533 O O . GLU A 1 68 ? -18.000 -10.192 -4.028 1.00 82.56 68 GLU A O 1
ATOM 538 N N . TYR A 1 69 ? -18.346 -8.072 -3.397 1.00 86.44 69 TYR A N 1
ATOM 539 C CA . TYR A 1 69 ? -17.076 -7.562 -3.912 1.00 86.44 69 TYR A CA 1
ATOM 540 C C . TYR A 1 69 ? -15.988 -7.704 -2.847 1.00 86.44 69 TYR A C 1
ATOM 542 O O . TYR A 1 69 ? -15.939 -6.921 -1.894 1.00 86.44 69 TYR A O 1
ATOM 550 N N . LEU A 1 70 ? -15.101 -8.685 -3.024 1.00 84.94 70 LEU A N 1
ATOM 551 C CA . LEU A 1 70 ? -14.124 -9.098 -2.011 1.00 84.94 70 LEU A CA 1
ATOM 552 C C . LEU A 1 70 ? -13.277 -7.935 -1.466 1.00 84.94 70 LEU A C 1
ATOM 554 O O . LEU A 1 70 ? -13.125 -7.805 -0.253 1.00 84.94 70 LEU A O 1
ATOM 558 N N . LEU A 1 71 ? -12.768 -7.054 -2.338 1.00 87.56 71 LEU A N 1
ATOM 559 C CA . LEU A 1 71 ? -11.950 -5.910 -1.911 1.00 87.56 71 LEU A CA 1
ATOM 560 C C . LEU A 1 71 ? -12.727 -4.945 -1.008 1.00 87.56 71 LEU A C 1
ATOM 562 O O . LEU A 1 71 ? -12.197 -4.470 -0.002 1.00 87.56 71 LEU A O 1
ATOM 566 N N . TRP A 1 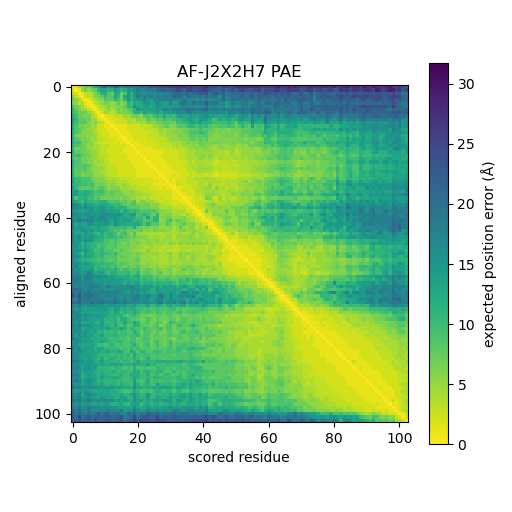72 ? -13.979 -4.652 -1.359 1.00 87.12 72 TRP A N 1
ATOM 567 C CA . TRP A 1 72 ? -14.816 -3.717 -0.608 1.00 87.12 72 TRP A CA 1
ATOM 568 C C . TRP A 1 72 ? -15.191 -4.263 0.760 1.00 87.12 72 TRP A C 1
ATOM 570 O O . TRP A 1 72 ? -15.157 -3.528 1.748 1.00 87.12 72 TRP A O 1
ATOM 580 N N . GLN A 1 73 ? -15.504 -5.553 0.828 1.00 89.31 73 GLN A N 1
ATOM 581 C CA . GLN A 1 73 ? -15.800 -6.209 2.092 1.00 89.31 73 GLN A CA 1
ATOM 582 C C . GLN A 1 73 ? -14.599 -6.230 3.026 1.00 89.31 73 GLN A C 1
ATOM 584 O O . GLN A 1 73 ? -14.721 -5.855 4.194 1.00 89.31 73 GLN A O 1
ATOM 589 N N . ASP A 1 74 ? -13.437 -6.632 2.514 1.00 89.38 74 ASP A N 1
ATOM 590 C CA . ASP A 1 74 ? -12.221 -6.697 3.318 1.00 89.38 74 ASP A CA 1
ATOM 591 C C . ASP A 1 74 ? -11.826 -5.300 3.824 1.00 89.38 74 ASP A C 1
ATOM 593 O O . ASP A 1 74 ? -11.555 -5.113 5.016 1.00 89.38 74 ASP A O 1
ATOM 597 N N . SER A 1 75 ? -11.942 -4.290 2.956 1.00 90.44 75 SER A N 1
ATOM 598 C CA . SER A 1 75 ? -11.712 -2.882 3.304 1.00 90.44 75 SER A CA 1
ATOM 599 C C . SER A 1 75 ? -12.671 -2.390 4.389 1.00 90.44 75 SER A C 1
ATOM 601 O O . SER A 1 75 ? -12.236 -1.791 5.375 1.00 90.44 75 SER A O 1
ATOM 603 N N . ALA A 1 76 ? -13.969 -2.674 4.257 1.00 91.44 76 ALA A N 1
ATOM 604 C CA . ALA A 1 76 ? -14.967 -2.282 5.248 1.00 91.44 76 ALA A CA 1
ATOM 605 C C . ALA A 1 76 ? -14.745 -2.991 6.592 1.00 91.44 76 ALA A C 1
ATOM 607 O O . ALA A 1 76 ? -14.834 -2.362 7.651 1.00 91.44 76 ALA A O 1
ATOM 608 N N . SER A 1 77 ? -14.413 -4.285 6.565 1.00 93.44 77 SER A N 1
ATOM 609 C CA . SER A 1 77 ? -14.145 -5.067 7.774 1.00 93.44 77 SER A CA 1
ATOM 610 C C . SER A 1 77 ? -12.918 -4.538 8.525 1.00 93.44 77 SER A C 1
ATOM 612 O O . SER A 1 77 ? -12.959 -4.349 9.746 1.00 93.44 77 SER A O 1
ATOM 614 N N . SER A 1 78 ? -11.855 -4.212 7.789 1.00 93.94 78 SER A N 1
ATOM 615 C CA . SER A 1 78 ? -10.618 -3.658 8.331 1.00 93.94 78 SER A CA 1
ATOM 616 C C . SER A 1 78 ? -10.845 -2.267 8.913 1.00 93.94 78 SER A C 1
ATOM 618 O O . SER A 1 78 ? -10.437 -2.000 10.045 1.00 93.94 78 SER A O 1
ATOM 620 N N . LEU A 1 79 ? -11.580 -1.407 8.200 1.00 95.44 79 LEU A N 1
ATOM 621 C CA . LEU A 1 79 ? -11.917 -0.066 8.672 1.00 95.44 79 LEU A CA 1
ATOM 622 C C . LEU A 1 79 ? -12.782 -0.109 9.936 1.00 95.44 79 LEU A C 1
ATOM 624 O O . LEU A 1 79 ? -12.535 0.643 10.877 1.00 95.44 79 LEU A O 1
ATOM 628 N N . ARG A 1 80 ? -13.748 -1.032 10.006 1.00 95.88 80 ARG A N 1
ATOM 629 C CA . ARG A 1 80 ? -14.569 -1.241 11.204 1.00 95.88 80 ARG A CA 1
ATOM 630 C C . ARG A 1 80 ? -13.717 -1.651 12.402 1.00 95.88 80 ARG A C 1
ATOM 632 O O . ARG A 1 80 ? -13.882 -1.093 13.484 1.00 95.88 80 ARG A O 1
ATOM 639 N N . ARG A 1 81 ? -12.806 -2.612 12.226 1.00 96.56 81 ARG A N 1
ATOM 640 C CA . ARG A 1 81 ? -11.898 -3.058 13.297 1.00 96.56 81 ARG A CA 1
ATOM 641 C C . ARG A 1 81 ? -10.997 -1.921 13.775 1.00 96.56 81 ARG A C 1
ATOM 643 O O . ARG A 1 81 ? -10.839 -1.750 14.982 1.00 96.56 81 ARG A O 1
ATOM 650 N N . LEU A 1 82 ? -10.468 -1.125 12.846 1.00 96.94 82 LEU A N 1
ATOM 651 C CA . LEU A 1 82 ? -9.647 0.044 13.157 1.00 96.94 82 LEU A CA 1
ATOM 652 C C . LEU A 1 82 ? -10.443 1.100 13.931 1.00 96.94 82 LEU A C 1
ATOM 654 O O . LEU A 1 82 ? -9.978 1.572 14.964 1.00 96.94 82 LEU A O 1
ATOM 658 N N . ALA A 1 83 ? -11.657 1.423 13.480 1.00 96.75 83 ALA A N 1
ATOM 659 C CA . ALA A 1 83 ? -12.526 2.392 14.140 1.00 96.75 83 ALA A CA 1
ATOM 660 C C . ALA A 1 83 ? -12.905 1.957 15.564 1.00 96.75 83 ALA A C 1
ATOM 662 O O . ALA A 1 83 ? -12.885 2.777 16.478 1.00 96.75 83 ALA A O 1
ATOM 663 N N . ILE A 1 84 ? -13.199 0.669 15.772 1.00 97.75 84 ILE A N 1
ATOM 664 C CA . ILE A 1 84 ? -13.495 0.127 17.105 1.00 97.75 84 ILE A CA 1
ATOM 665 C C . ILE A 1 84 ? -12.265 0.228 18.011 1.00 97.75 84 ILE A C 1
ATOM 667 O O . ILE A 1 84 ? -12.381 0.729 19.126 1.00 97.75 84 ILE A O 1
ATOM 671 N N . GLY A 1 85 ? -11.093 -0.209 17.540 1.00 97.25 85 GLY A N 1
ATOM 672 C CA . GLY A 1 85 ? -9.858 -0.130 18.324 1.00 97.25 85 GLY A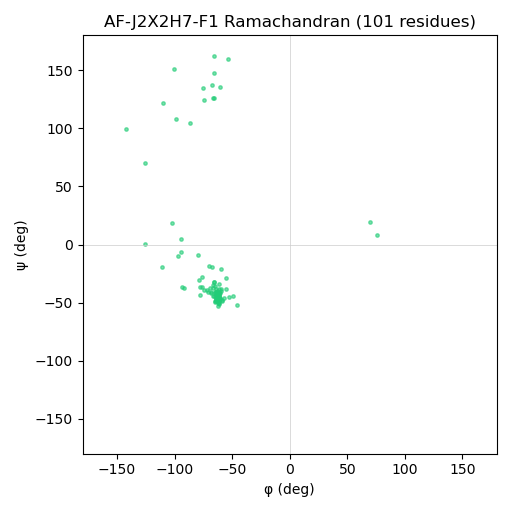 CA 1
ATOM 673 C C . GLY A 1 85 ? -9.526 1.308 18.721 1.00 97.25 85 GLY A C 1
ATOM 674 O O . GLY A 1 85 ? -9.317 1.593 19.898 1.00 97.25 85 GLY A O 1
ATOM 675 N N . LEU A 1 86 ? -9.577 2.227 17.753 1.00 97.69 86 LEU A N 1
ATOM 676 C CA . LEU A 1 86 ? -9.349 3.650 17.988 1.00 97.69 86 LEU A CA 1
ATOM 677 C C . LEU A 1 86 ?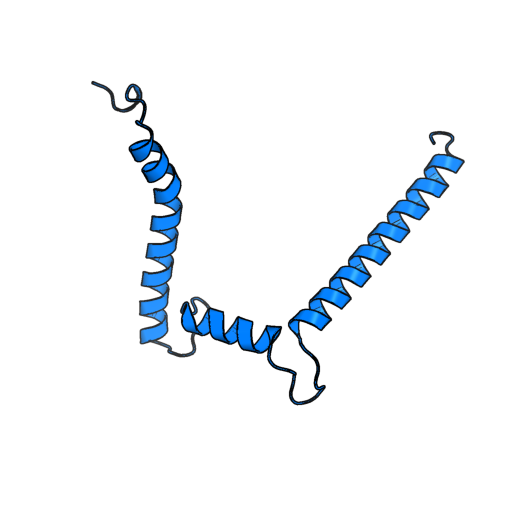 -10.377 4.244 18.958 1.00 97.69 86 LEU A C 1
ATOM 679 O O . LEU A 1 86 ? -10.000 4.974 19.870 1.00 97.69 86 LEU A O 1
ATOM 683 N N . GLY A 1 87 ? -11.660 3.914 18.790 1.00 97.62 87 GLY A N 1
ATOM 684 C CA . GLY A 1 87 ? -12.736 4.392 19.656 1.00 97.62 87 GLY A CA 1
ATOM 685 C C . GLY A 1 87 ? -12.577 3.925 21.101 1.00 97.62 87 GLY A C 1
ATOM 686 O O . GLY A 1 87 ? -12.722 4.727 22.021 1.00 97.62 87 GLY A O 1
ATOM 687 N N . ILE A 1 88 ? -12.209 2.658 21.311 1.00 97.69 88 ILE A N 1
ATOM 688 C CA . ILE A 1 88 ? -11.938 2.117 22.650 1.00 97.69 88 ILE A CA 1
ATOM 689 C C . ILE A 1 88 ? -10.734 2.824 23.277 1.00 97.69 88 ILE A C 1
ATOM 691 O O . ILE A 1 88 ? -10.823 3.267 24.420 1.00 97.69 88 ILE A O 1
ATOM 695 N N . SER A 1 89 ? -9.626 2.971 22.543 1.00 97.25 89 SER A N 1
ATOM 696 C CA . SER A 1 89 ? -8.437 3.668 23.049 1.00 97.25 89 SER A CA 1
ATOM 697 C C . SER A 1 89 ? -8.722 5.132 23.385 1.00 97.25 89 SER A C 1
ATOM 699 O O . SER A 1 89 ? -8.282 5.608 24.430 1.00 97.25 89 SER A O 1
ATOM 701 N N . ALA A 1 90 ? -9.484 5.833 22.541 1.00 97.00 90 ALA A N 1
ATOM 702 C CA . ALA A 1 90 ? -9.870 7.220 22.773 1.00 97.00 90 ALA A CA 1
ATOM 703 C C . ALA A 1 90 ? -10.760 7.362 24.015 1.00 97.00 90 ALA A C 1
ATOM 705 O O . ALA A 1 90 ? -10.488 8.211 24.859 1.00 97.00 90 ALA A O 1
ATOM 706 N N . LEU A 1 91 ? -11.779 6.507 24.165 1.00 97.62 91 LEU A N 1
ATOM 707 C CA . LEU A 1 91 ? -12.660 6.514 25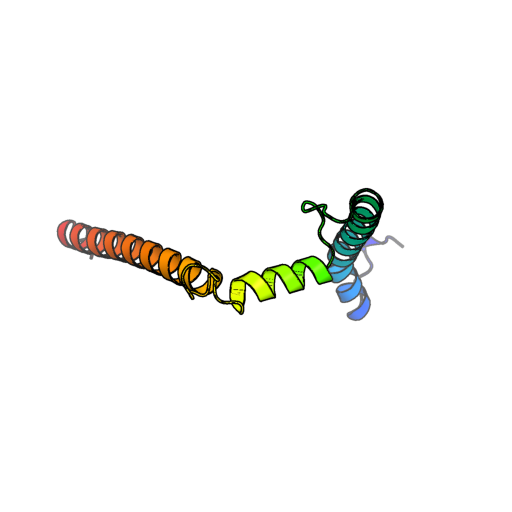.337 1.00 97.62 91 LEU A CA 1
ATOM 708 C C . LEU A 1 91 ? -11.903 6.173 26.621 1.00 97.62 91 LEU A C 1
ATOM 710 O O . LEU A 1 91 ? -12.052 6.869 27.620 1.00 97.62 91 LEU A O 1
ATOM 714 N N . ALA A 1 92 ? -11.060 5.141 26.593 1.00 96.94 92 ALA A N 1
ATOM 715 C CA . ALA A 1 92 ? -10.247 4.768 27.745 1.00 96.94 92 ALA A CA 1
ATOM 716 C C . ALA A 1 92 ? -9.283 5.898 28.135 1.00 96.94 92 ALA A C 1
ATOM 718 O O . ALA A 1 92 ? -9.206 6.257 29.307 1.00 96.94 92 ALA A O 1
ATOM 719 N N . GLY A 1 93 ? -8.593 6.494 27.158 1.00 96.31 93 GLY A N 1
ATOM 720 C CA . GLY A 1 93 ? -7.706 7.634 27.382 1.00 96.31 93 GLY A CA 1
ATOM 721 C C . GLY A 1 93 ? -8.441 8.849 27.949 1.00 96.31 93 GLY A C 1
ATOM 722 O O . GLY A 1 93 ? -7.949 9.465 28.890 1.00 96.31 93 GLY A O 1
ATOM 723 N N . LEU A 1 94 ? -9.640 9.149 27.440 1.00 95.44 94 LEU A N 1
ATOM 724 C CA . LEU A 1 94 ? -10.487 10.228 27.947 1.00 95.44 94 LEU A CA 1
ATOM 725 C C . LEU A 1 94 ? -10.897 9.971 29.404 1.00 95.44 94 LEU A C 1
ATOM 727 O O . LEU A 1 94 ? -10.662 10.815 30.263 1.00 95.44 94 LEU A O 1
ATOM 731 N N . CYS A 1 95 ? -11.467 8.800 29.700 1.00 96.81 95 CYS A N 1
ATOM 732 C CA . CYS A 1 95 ? -11.927 8.462 31.046 1.00 96.81 95 CYS A CA 1
ATOM 733 C C . CYS A 1 95 ? -10.779 8.458 32.062 1.00 96.81 95 CYS A C 1
ATOM 735 O O . CYS A 1 95 ? -10.934 8.984 33.163 1.00 96.81 95 CYS A O 1
ATOM 737 N N . LEU A 1 96 ? -9.627 7.888 31.699 1.00 96.38 96 LEU A N 1
ATOM 738 C CA . LEU A 1 96 ? -8.456 7.844 32.574 1.00 96.38 96 LEU A CA 1
ATOM 739 C C . LEU A 1 96 ? -7.810 9.223 32.740 1.00 96.38 96 LEU A C 1
ATOM 741 O O . LEU A 1 96 ? -7.434 9.569 33.855 1.00 96.38 96 LEU A O 1
ATOM 745 N N . GLY A 1 97 ? -7.712 10.021 31.673 1.00 96.00 97 GLY A N 1
ATOM 746 C CA . GLY A 1 97 ? -7.193 11.391 31.738 1.00 96.00 97 GLY A CA 1
ATOM 747 C C . GLY A 1 97 ? -8.056 12.294 32.620 1.00 96.00 97 GLY A C 1
ATOM 748 O O . GLY A 1 97 ? -7.531 12.982 33.494 1.00 96.00 97 GLY A O 1
ATOM 749 N N . MET A 1 98 ? -9.382 12.207 32.470 1.00 95.88 98 MET A N 1
ATOM 750 C CA . MET A 1 98 ? -10.330 12.901 33.347 1.00 95.88 98 MET A CA 1
ATOM 751 C C . MET A 1 98 ? -10.191 12.446 34.806 1.00 95.88 98 MET A C 1
ATOM 753 O O . MET A 1 98 ? -10.133 13.278 35.706 1.00 95.88 98 MET A O 1
ATOM 757 N N . ALA A 1 99 ? -10.103 11.135 35.061 1.00 94.56 99 ALA A N 1
ATOM 758 C CA . ALA A 1 99 ? -9.950 10.604 36.419 1.00 94.56 99 ALA A CA 1
ATOM 759 C C . ALA A 1 99 ? -8.606 10.986 37.067 1.00 94.56 99 ALA A C 1
ATOM 761 O O . ALA A 1 99 ? -8.538 11.172 38.280 1.00 94.56 99 ALA A O 1
ATOM 762 N N . ALA A 1 100 ? -7.545 11.115 36.268 1.00 94.56 100 ALA A N 1
ATOM 763 C CA . ALA A 1 100 ? -6.223 11.539 36.719 1.00 94.56 100 ALA A CA 1
ATOM 764 C C . ALA A 1 100 ? -6.093 13.065 36.895 1.00 94.56 100 ALA A C 1
ATOM 766 O O . ALA A 1 100 ? -5.077 13.523 37.415 1.00 94.56 100 ALA A O 1
ATOM 767 N N . GLY A 1 101 ? -7.087 13.851 36.461 1.00 91.06 101 GLY A N 1
ATOM 768 C CA . GLY A 1 101 ? -7.057 15.317 36.507 1.00 91.06 101 GLY A CA 1
ATOM 769 C C . GLY A 1 101 ? -6.062 15.952 35.530 1.00 91.06 101 GLY A C 1
ATOM 770 O O . GLY A 1 101 ? -5.641 17.088 35.736 1.00 91.06 101 GLY A O 1
ATOM 771 N N . THR A 1 102 ? -5.639 15.214 34.499 1.00 83.50 102 THR A N 1
ATOM 772 C CA . THR A 1 102 ? -4.703 15.692 33.467 1.00 83.50 102 THR A CA 1
ATOM 773 C C . THR A 1 102 ? -5.409 16.246 32.228 1.00 83.50 102 THR A C 1
ATOM 775 O O . THR A 1 102 ? -4.738 16.781 31.343 1.00 83.50 102 THR A O 1
ATOM 778 N N . LEU A 1 103 ? -6.738 16.113 32.172 1.00 63.97 103 LEU A N 1
ATOM 779 C CA . LEU A 1 103 ? -7.623 16.587 31.110 1.00 63.97 103 LEU A CA 1
ATOM 780 C C . LEU A 1 103 ? -8.668 17.562 31.657 1.00 63.97 103 LEU A C 1
ATOM 782 O O . LEU A 1 103 ? -9.160 17.308 32.781 1.00 63.97 103 LEU A O 1
#